Protein AF-A0A5C6DL50-F1 (afdb_monomer_lite)

pLDDT: mean 94.13, std 4.69, range [69.06, 97.81]

Foldseek 3Di:
DFKKKWWKAFPVGDDIDIDIDDDPDQVRRLVVCCVVPPRIDTPDMDTDD

Secondary structure (DSSP, 8-state):
-EEEEEEEEETT----EEEEEEESSHHHHHHHHHHHSTTEEEEEEEEE-

Radius of gyration: 10.18 Å; chains: 1; bounding box: 25×14×27 Å

Sequence (49 aa):
MHTFQLTLVPHGGGTPITVQIQAYSDLAARRIAEASYRGYIVRAIHMVH

Structure (mmCIF, N/CA/C/O backbone):
data_AF-A0A5C6DL50-F1
#
_entry.id   AF-A0A5C6DL50-F1
#
loop_
_atom_site.group_PDB
_atom_site.id
_atom_site.type_symbol
_atom_site.label_atom_id
_atom_site.label_alt_id
_atom_site.label_comp_id
_atom_site.label_asym_id
_atom_site.label_entity_id
_atom_site.label_seq_id
_atom_site.pdbx_PDB_ins_code
_atom_site.Cartn_x
_atom_site.Cartn_y
_atom_site.Cartn_z
_atom_site.occupancy
_atom_site.B_iso_or_equiv
_atom_site.auth_seq_id
_atom_site.auth_comp_id
_atom_site.auth_asym_id
_atom_site.auth_atom_id
_atom_site.pdbx_PDB_model_num
ATOM 1 N N . MET A 1 1 ? -10.297 1.818 14.951 1.00 86.38 1 MET A N 1
ATOM 2 C CA . MET A 1 1 ? -9.058 1.318 14.315 1.00 86.38 1 MET A CA 1
ATOM 3 C C . MET A 1 1 ? -9.500 0.325 13.268 1.00 86.38 1 MET A C 1
ATOM 5 O O . MET A 1 1 ? -10.302 -0.539 13.599 1.00 86.38 1 MET A O 1
ATOM 9 N N . HIS A 1 2 ? -9.070 0.516 12.026 1.00 93.69 2 HIS A N 1
ATOM 10 C CA . HIS A 1 2 ? -9.568 -0.228 10.871 1.00 93.69 2 HIS A CA 1
ATOM 11 C C . HIS A 1 2 ? -8.398 -0.738 10.043 1.00 93.69 2 HIS A C 1
ATOM 13 O O . HIS A 1 2 ? -7.306 -0.162 10.075 1.00 93.69 2 HIS A O 1
ATOM 19 N N . THR A 1 3 ? -8.633 -1.810 9.300 1.00 96.62 3 THR A N 1
ATOM 20 C CA . THR A 1 3 ? -7.671 -2.301 8.321 1.00 96.62 3 THR A CA 1
ATOM 21 C C . THR A 1 3 ? -7.885 -1.537 7.023 1.00 96.62 3 THR A C 1
ATOM 23 O O . THR A 1 3 ? -8.999 -1.424 6.528 1.00 96.62 3 THR A O 1
ATOM 26 N N . PHE A 1 4 ? -6.817 -0.997 6.462 1.00 97.25 4 PHE A N 1
ATOM 27 C CA . PHE A 1 4 ? -6.797 -0.379 5.147 1.00 97.25 4 PHE A CA 1
ATOM 28 C C . PHE A 1 4 ? -5.993 -1.265 4.223 1.00 97.25 4 PHE A C 1
ATOM 30 O O . PHE A 1 4 ? -4.928 -1.747 4.598 1.00 97.25 4 PHE A O 1
ATOM 37 N N . GLN A 1 5 ? -6.470 -1.451 3.008 1.00 97.81 5 GLN A N 1
ATOM 38 C CA . GLN A 1 5 ? -5.710 -2.082 1.953 1.00 97.81 5 GLN A CA 1
ATOM 39 C C . GLN A 1 5 ? -5.221 -0.996 0.995 1.00 97.81 5 GLN A C 1
ATOM 41 O O . GLN A 1 5 ? -5.970 -0.105 0.594 1.00 97.81 5 GLN A O 1
ATOM 46 N N . LEU A 1 6 ? -3.927 -1.030 0.695 1.00 97.00 6 LEU A N 1
ATOM 47 C CA . LEU A 1 6 ? -3.247 -0.032 -0.113 1.00 97.00 6 LEU A CA 1
ATOM 48 C C . LEU A 1 6 ? -2.592 -0.712 -1.302 1.00 97.00 6 LEU A C 1
ATOM 50 O O . LEU A 1 6 ? -1.898 -1.717 -1.146 1.00 97.00 6 LEU A O 1
ATOM 54 N N . THR A 1 7 ? -2.776 -0.133 -2.483 1.00 97.00 7 THR A N 1
ATOM 55 C CA . THR A 1 7 ? -2.048 -0.537 -3.685 1.00 97.00 7 THR A CA 1
ATOM 56 C C . THR A 1 7 ? -0.842 0.370 -3.859 1.00 97.00 7 THR A C 1
ATOM 58 O O . THR A 1 7 ? -0.981 1.590 -3.985 1.00 97.00 7 THR A O 1
ATOM 61 N N . LEU A 1 8 ? 0.341 -0.231 -3.875 1.00 96.50 8 LEU A N 1
ATOM 62 C CA . LEU A 1 8 ? 1.629 0.440 -3.969 1.00 96.50 8 LEU A CA 1
ATOM 63 C C . LEU A 1 8 ? 2.275 0.132 -5.320 1.00 96.50 8 LEU A C 1
ATOM 65 O O . LEU A 1 8 ? 2.270 -1.015 -5.760 1.00 96.50 8 LEU A O 1
ATOM 69 N N . VAL A 1 9 ? 2.863 1.136 -5.967 1.00 96.25 9 VAL A N 1
ATOM 70 C CA . VAL A 1 9 ? 3.560 0.982 -7.254 1.00 96.25 9 VAL A CA 1
ATOM 71 C C . VAL A 1 9 ? 5.017 1.423 -7.116 1.00 96.25 9 VAL A C 1
ATOM 73 O O . VAL A 1 9 ? 5.242 2.522 -6.611 1.00 96.25 9 VAL A O 1
ATOM 76 N N . PRO A 1 10 ? 6.004 0.630 -7.569 1.00 96.06 10 PRO A N 1
ATOM 77 C CA . PRO A 1 10 ? 7.411 1.029 -7.534 1.00 96.06 10 PRO A CA 1
ATOM 78 C C . PRO A 1 10 ? 7.677 2.307 -8.346 1.00 96.06 10 PRO A C 1
ATOM 80 O O . PRO A 1 10 ? 7.163 2.457 -9.456 1.00 96.06 10 PRO A O 1
ATOM 83 N N . HIS A 1 11 ? 8.532 3.204 -7.845 1.00 91.69 11 HIS A N 1
ATOM 84 C CA . HIS A 1 11 ? 8.895 4.451 -8.540 1.00 91.69 11 HIS A CA 1
ATOM 85 C C . HIS A 1 11 ? 9.516 4.229 -9.928 1.00 91.69 11 HIS A C 1
ATOM 87 O O . HIS A 1 11 ? 9.322 5.053 -10.816 1.00 91.69 11 HIS A O 1
ATOM 93 N N . GLY A 1 12 ? 10.245 3.128 -10.126 1.00 87.56 12 GLY A N 1
ATOM 94 C CA . GLY A 1 12 ? 10.888 2.786 -11.401 1.00 87.56 12 GLY A CA 1
ATOM 95 C C . GLY A 1 12 ? 9.965 2.121 -12.426 1.00 87.56 12 GLY A C 1
ATOM 96 O O . GLY A 1 12 ? 10.442 1.671 -13.464 1.00 87.56 12 GLY A O 1
ATOM 97 N N . GLY A 1 13 ? 8.664 2.022 -12.137 1.00 80.88 13 GLY A N 1
ATOM 98 C CA . GLY A 1 13 ? 7.775 1.109 -12.850 1.00 80.88 13 GLY A CA 1
ATOM 99 C C . GLY A 1 13 ? 7.979 -0.337 -12.388 1.00 80.88 13 GLY A C 1
ATOM 100 O O . GLY A 1 13 ? 9.003 -0.697 -11.809 1.00 80.88 13 GLY A O 1
ATOM 101 N N . GLY A 1 14 ? 6.956 -1.167 -12.572 1.00 90.88 14 GLY A N 1
ATOM 102 C CA . GLY A 1 14 ? 6.949 -2.551 -12.100 1.00 90.88 14 GLY A CA 1
ATOM 103 C C . GLY A 1 14 ? 5.563 -3.001 -11.660 1.00 90.88 14 GLY A C 1
ATOM 104 O O . GLY A 1 14 ? 4.573 -2.290 -11.841 1.00 90.88 14 GLY A O 1
ATOM 105 N N . THR A 1 15 ? 5.501 -4.194 -11.076 1.00 94.25 15 THR A N 1
ATOM 106 C CA . THR A 1 15 ? 4.240 -4.803 -10.653 1.00 94.25 15 THR A CA 1
ATOM 107 C C 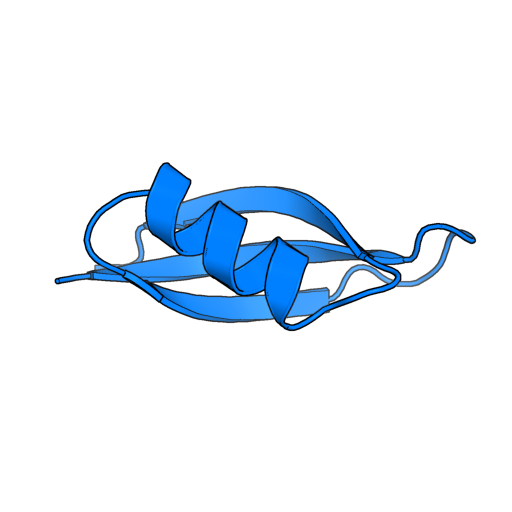. THR A 1 15 ? 3.699 -4.111 -9.400 1.00 94.25 15 THR A C 1
ATOM 109 O O . THR A 1 15 ? 4.413 -4.040 -8.395 1.00 94.25 15 THR A O 1
ATOM 112 N N . PRO A 1 16 ? 2.450 -3.610 -9.422 1.00 95.56 16 PRO A N 1
ATOM 113 C CA . PRO A 1 16 ? 1.798 -3.111 -8.222 1.00 95.56 16 PRO A CA 1
ATOM 114 C C . PRO A 1 16 ? 1.688 -4.207 -7.162 1.00 95.56 16 PRO A C 1
ATOM 116 O O . PRO 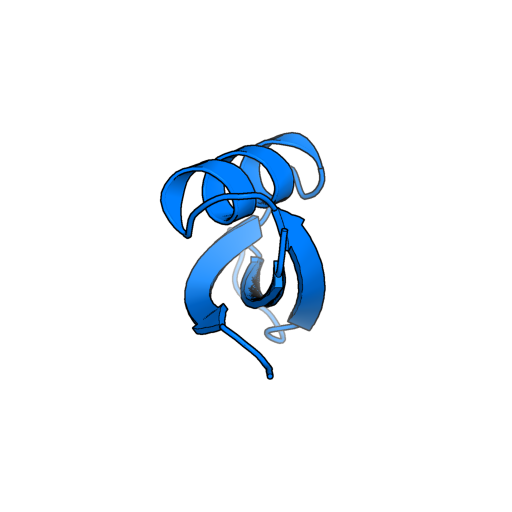A 1 16 ? 1.336 -5.345 -7.473 1.00 95.56 16 PRO A O 1
ATOM 119 N N . ILE A 1 17 ? 1.932 -3.852 -5.906 1.00 96.00 17 ILE A N 1
ATOM 120 C CA . ILE A 1 17 ? 1.702 -4.734 -4.761 1.00 96.00 17 ILE A CA 1
ATOM 121 C C . ILE A 1 17 ? 0.528 -4.218 -3.943 1.00 96.00 17 ILE A C 1
ATOM 123 O O . ILE A 1 17 ? 0.225 -3.026 -3.939 1.00 96.00 17 ILE A O 1
ATOM 127 N N . THR A 1 18 ? -0.133 -5.125 -3.238 1.00 96.56 18 THR A N 1
ATOM 128 C CA . THR A 1 18 ? -1.224 -4.787 -2.329 1.00 96.56 18 THR A CA 1
ATOM 129 C C . THR A 1 18 ? -0.812 -5.143 -0.912 1.00 96.56 18 THR A C 1
ATOM 131 O O . THR A 1 18 ? -0.338 -6.251 -0.671 1.00 96.56 18 THR A O 1
ATOM 134 N N . VAL A 1 19 ? -0.986 -4.207 0.017 1.00 95.56 19 VAL A N 1
ATOM 135 C CA . VAL A 1 19 ? -0.627 -4.377 1.431 1.00 95.56 19 VAL A CA 1
ATOM 136 C C . VAL A 1 19 ? -1.806 -4.019 2.319 1.00 95.56 19 VAL A C 1
ATOM 138 O O . VAL A 1 19 ? -2.655 -3.225 1.923 1.00 95.56 19 VAL A O 1
ATOM 141 N N . GLN A 1 20 ? -1.855 -4.590 3.520 1.00 96.50 20 GLN A N 1
ATOM 142 C CA . GLN A 1 20 ? -2.858 -4.263 4.530 1.00 96.50 20 GLN A CA 1
ATOM 143 C C . GLN A 1 20 ? -2.190 -3.584 5.725 1.00 96.50 20 GLN A C 1
ATOM 145 O O . GLN A 1 20 ? -1.179 -4.061 6.233 1.00 96.50 20 GLN A O 1
ATOM 150 N N . ILE A 1 21 ? -2.747 -2.456 6.158 1.00 95.44 21 ILE A N 1
ATOM 151 C CA . ILE A 1 21 ? -2.216 -1.606 7.224 1.00 95.44 21 ILE A CA 1
ATOM 152 C C . ILE A 1 21 ? -3.345 -1.277 8.188 1.00 95.44 21 ILE A C 1
ATOM 154 O O . ILE A 1 21 ? -4.397 -0.796 7.778 1.00 95.44 21 ILE A O 1
ATOM 158 N N . GLN A 1 22 ? -3.121 -1.481 9.483 1.00 96.19 22 GLN A N 1
ATOM 159 C CA . GLN A 1 22 ? -4.055 -1.011 10.498 1.00 96.19 22 GLN A CA 1
ATOM 160 C C . GLN A 1 22 ? -3.796 0.459 10.820 1.00 96.19 22 GLN A C 1
ATOM 162 O O . GLN A 1 22 ? -2.677 0.843 11.160 1.00 96.19 22 GLN A O 1
ATOM 167 N N . ALA A 1 23 ? -4.835 1.284 10.722 1.00 95.44 23 ALA A N 1
ATOM 168 C CA . ALA A 1 23 ? -4.749 2.711 11.000 1.00 95.44 23 ALA A CA 1
ATOM 169 C C . ALA A 1 23 ? -6.085 3.274 11.508 1.00 95.44 23 ALA A C 1
ATOM 171 O O . ALA A 1 23 ? -7.122 2.607 11.513 1.00 95.44 23 ALA A O 1
ATOM 172 N N . TYR A 1 24 ? -6.061 4.526 11.963 1.00 95.38 24 TYR A N 1
ATOM 173 C CA . TYR A 1 24 ? -7.262 5.243 12.404 1.00 95.38 24 TYR A CA 1
ATOM 174 C C . TYR A 1 24 ? -7.943 6.031 11.277 1.00 95.38 24 TYR A C 1
ATOM 176 O O . TYR A 1 24 ? -9.117 6.357 11.397 1.00 95.38 24 TYR A O 1
ATOM 184 N N . SER A 1 25 ? -7.222 6.324 10.194 1.00 95.81 25 SER A N 1
ATOM 185 C CA . SER A 1 25 ? -7.709 7.068 9.028 1.00 95.81 25 SER A CA 1
ATOM 186 C C . SER A 1 25 ? -6.921 6.691 7.773 1.00 95.81 25 SER A C 1
ATOM 188 O O . SER A 1 25 ? -5.828 6.122 7.871 1.00 95.81 25 SER A O 1
ATOM 190 N N . ASP A 1 26 ? -7.443 7.051 6.599 1.00 93.75 26 ASP A N 1
ATOM 191 C CA . ASP A 1 26 ? -6.766 6.878 5.309 1.00 93.75 26 ASP A CA 1
ATOM 192 C C . ASP A 1 26 ? -5.424 7.630 5.272 1.00 93.75 26 ASP A C 1
ATOM 194 O O . ASP A 1 26 ? -4.416 7.078 4.831 1.00 93.75 26 ASP A O 1
ATOM 198 N N . LEU A 1 27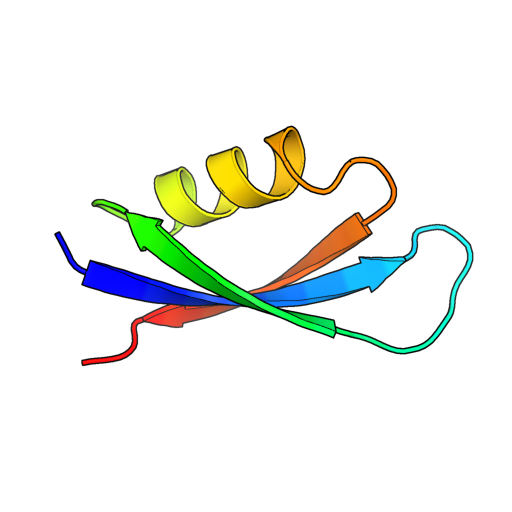 ? -5.376 8.848 5.828 1.00 95.75 27 LEU A N 1
ATOM 199 C CA . LEU A 1 27 ? -4.159 9.651 5.913 1.00 95.75 27 LEU A CA 1
ATOM 200 C C . LEU A 1 27 ? -3.098 8.970 6.781 1.00 95.75 27 LEU A C 1
ATOM 202 O O . LEU A 1 27 ? -1.916 8.970 6.433 1.00 95.75 27 LEU A O 1
ATOM 206 N N . ALA A 1 28 ? -3.506 8.383 7.910 1.00 96.19 28 ALA A N 1
ATOM 207 C CA . ALA A 1 28 ? -2.598 7.635 8.770 1.00 96.19 28 ALA A CA 1
ATOM 208 C C . ALA A 1 28 ? -2.082 6.375 8.058 1.00 96.19 28 ALA A C 1
ATOM 210 O O . ALA A 1 28 ? -0.876 6.133 8.061 1.00 96.19 28 ALA A O 1
ATOM 211 N N . ALA A 1 29 ? -2.960 5.628 7.382 1.00 96.19 29 ALA A N 1
ATOM 212 C CA . ALA A 1 29 ? -2.577 4.455 6.597 1.00 96.19 29 ALA A CA 1
ATOM 213 C C . ALA A 1 29 ? -1.584 4.816 5.479 1.00 96.19 29 ALA A C 1
ATOM 215 O O . ALA A 1 29 ? -0.577 4.131 5.291 1.00 96.19 29 ALA A O 1
ATOM 216 N N . ARG A 1 30 ? -1.822 5.940 4.791 1.00 95.50 30 ARG A N 1
ATOM 217 C CA . ARG A 1 30 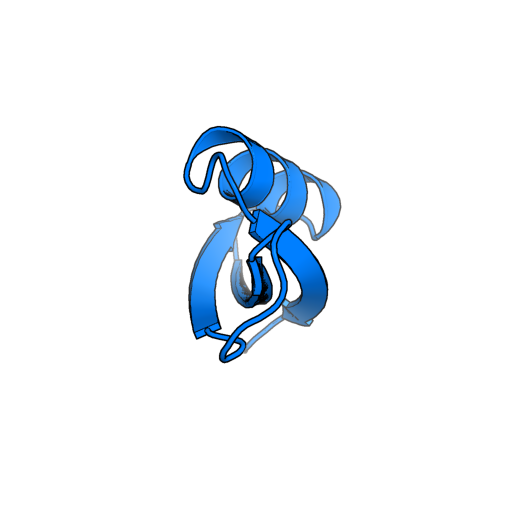? -0.936 6.473 3.754 1.00 95.50 30 ARG A CA 1
ATOM 218 C C . ARG A 1 30 ? 0.445 6.814 4.297 1.00 95.50 30 ARG A C 1
ATOM 220 O O . ARG A 1 30 ? 1.437 6.375 3.727 1.00 95.50 30 ARG A O 1
ATOM 227 N N . ARG A 1 31 ? 0.515 7.552 5.408 1.00 96.12 31 ARG A N 1
ATOM 228 C CA . ARG A 1 31 ? 1.792 7.925 6.039 1.00 96.12 31 ARG A CA 1
ATOM 229 C C . ARG A 1 31 ? 2.587 6.703 6.487 1.00 96.12 31 ARG A C 1
ATOM 231 O O . ARG A 1 31 ? 3.801 6.682 6.311 1.00 96.12 31 ARG A O 1
ATOM 238 N N . ILE A 1 32 ? 1.916 5.688 7.035 1.00 96.12 32 ILE A N 1
ATOM 239 C CA . ILE A 1 32 ? 2.563 4.421 7.397 1.00 96.12 32 ILE A CA 1
ATOM 240 C C . ILE A 1 32 ? 3.120 3.745 6.139 1.00 96.12 32 ILE A C 1
ATOM 242 O O . ILE A 1 32 ? 4.292 3.383 6.123 1.00 96.12 32 ILE A O 1
ATOM 246 N N . ALA A 1 33 ? 2.332 3.636 5.063 1.00 95.50 33 ALA A N 1
ATOM 247 C CA . ALA A 1 33 ? 2.811 3.040 3.816 1.00 95.50 33 ALA A CA 1
ATOM 248 C C . ALA A 1 33 ? 4.000 3.793 3.208 1.00 95.50 33 ALA A C 1
ATOM 250 O O . ALA A 1 33 ? 4.988 3.166 2.840 1.00 95.50 33 ALA A O 1
ATOM 251 N N . GLU A 1 34 ? 3.937 5.121 3.132 1.00 93.94 34 GLU A N 1
ATOM 252 C CA . GLU A 1 34 ? 5.024 5.950 2.595 1.00 93.94 34 GLU A CA 1
ATOM 253 C C . GLU A 1 34 ? 6.305 5.834 3.445 1.00 93.94 34 GLU A C 1
ATOM 255 O O . GLU A 1 34 ? 7.412 5.841 2.905 1.00 93.94 34 GLU A O 1
ATOM 260 N N . ALA A 1 35 ? 6.177 5.666 4.767 1.00 95.62 35 ALA A N 1
ATOM 261 C CA . ALA A 1 35 ? 7.316 5.463 5.660 1.00 95.62 35 ALA A CA 1
ATOM 262 C C . ALA A 1 35 ? 7.921 4.049 5.557 1.00 95.62 35 ALA A C 1
ATOM 264 O O . ALA A 1 35 ? 9.149 3.912 5.567 1.00 95.62 35 ALA A O 1
ATOM 265 N N . SER A 1 36 ? 7.080 3.014 5.463 1.00 95.94 36 SER A N 1
ATOM 266 C CA . SER A 1 36 ? 7.487 1.601 5.450 1.00 95.94 36 SER A CA 1
ATOM 267 C C . SER A 1 36 ? 7.948 1.104 4.078 1.00 95.94 36 SER A C 1
ATOM 269 O O . SER A 1 36 ? 8.857 0.281 4.005 1.00 95.94 36 SER A O 1
ATOM 271 N N . TYR A 1 37 ? 7.363 1.608 2.989 1.00 93.94 37 TYR A N 1
ATOM 272 C CA . TYR A 1 37 ? 7.629 1.163 1.618 1.00 93.94 37 TYR A CA 1
ATOM 273 C C . TYR A 1 37 ? 8.346 2.253 0.819 1.00 93.94 37 TYR A C 1
ATOM 275 O O . TYR A 1 37 ? 7.864 2.742 -0.204 1.00 93.94 37 TYR A O 1
ATOM 283 N N . ARG A 1 38 ? 9.542 2.630 1.285 1.00 90.88 38 ARG A N 1
ATOM 284 C CA . ARG A 1 38 ? 10.422 3.544 0.545 1.00 90.88 38 ARG A CA 1
ATOM 285 C C . ARG A 1 38 ? 10.734 2.940 -0.822 1.00 90.88 38 ARG A C 1
ATOM 287 O O . ARG A 1 38 ? 11.154 1.790 -0.904 1.00 90.88 38 ARG A O 1
ATOM 294 N N . GLY A 1 39 ? 10.518 3.701 -1.890 1.00 93.88 39 GLY A N 1
ATOM 295 C CA . GLY A 1 39 ? 10.609 3.164 -3.250 1.00 93.88 39 GLY A CA 1
ATOM 296 C C . GLY A 1 39 ? 9.253 2.944 -3.924 1.00 93.88 39 GLY A C 1
ATOM 297 O O . GLY A 1 39 ? 9.231 2.671 -5.123 1.00 93.88 39 GLY A O 1
ATOM 298 N N . TYR A 1 40 ? 8.144 3.097 -3.193 1.00 96.06 40 TYR A N 1
ATOM 299 C CA . TYR A 1 40 ? 6.793 2.892 -3.702 1.00 96.06 40 TYR A CA 1
ATOM 300 C C . TYR A 1 40 ? 5.909 4.131 -3.541 1.00 96.06 40 TYR A C 1
ATOM 302 O O . TYR A 1 40 ? 6.029 4.901 -2.592 1.00 96.06 40 TYR A O 1
ATOM 310 N N . ILE A 1 41 ? 4.958 4.274 -4.462 1.00 95.00 41 ILE A N 1
ATOM 311 C CA . ILE A 1 41 ? 3.918 5.299 -4.453 1.00 95.00 41 ILE A CA 1
ATOM 312 C C . ILE A 1 41 ? 2.587 4.634 -4.128 1.00 95.00 41 ILE A C 1
ATOM 314 O O . ILE A 1 41 ? 2.193 3.668 -4.784 1.00 95.00 41 ILE A O 1
ATOM 318 N N . VAL A 1 42 ? 1.857 5.196 -3.169 1.00 95.69 42 VAL A N 1
ATOM 319 C CA . VAL A 1 42 ? 0.476 4.795 -2.895 1.00 95.69 42 VAL A CA 1
ATOM 320 C C . VAL A 1 42 ? -0.427 5.257 -4.043 1.00 95.69 42 VAL A C 1
ATOM 322 O O . VAL A 1 42 ? -0.564 6.456 -4.290 1.00 95.69 42 VAL A O 1
ATOM 325 N N . ARG A 1 43 ? -1.045 4.308 -4.751 1.00 95.06 43 ARG A N 1
ATOM 326 C CA . ARG A 1 43 ? -1.981 4.572 -5.859 1.00 95.06 43 ARG A CA 1
ATOM 327 C C . ARG A 1 43 ? -3.441 4.518 -5.445 1.00 95.06 43 ARG A C 1
ATOM 329 O O . ARG A 1 43 ? -4.235 5.290 -5.969 1.00 95.06 43 ARG A O 1
ATOM 336 N N . ALA A 1 44 ? -3.781 3.618 -4.533 1.00 95.12 44 ALA A N 1
ATOM 337 C CA . ALA A 1 44 ? -5.136 3.452 -4.030 1.00 95.12 44 ALA A CA 1
ATOM 338 C C . ALA A 1 44 ? -5.098 3.091 -2.546 1.00 95.12 44 ALA A C 1
ATOM 340 O O . ALA A 1 44 ? -4.155 2.440 -2.091 1.00 95.12 44 ALA A O 1
ATOM 341 N N . ILE A 1 45 ? -6.122 3.527 -1.819 1.00 96.56 45 ILE A N 1
ATOM 342 C CA . ILE A 1 45 ? -6.363 3.199 -0.415 1.00 96.56 45 ILE A CA 1
ATOM 343 C C . ILE A 1 45 ? -7.850 2.908 -0.283 1.00 96.56 45 ILE A C 1
ATOM 345 O O . ILE A 1 45 ? -8.673 3.737 -0.672 1.00 96.56 45 ILE A O 1
ATOM 349 N N . HIS A 1 46 ? -8.192 1.770 0.305 1.00 95.56 46 HIS A N 1
ATOM 350 C CA . HIS A 1 46 ? -9.563 1.451 0.682 1.00 95.56 46 HIS A CA 1
ATOM 351 C C . HIS A 1 46 ? -9.605 0.858 2.081 1.00 95.56 46 HIS A C 1
ATOM 353 O O . HIS A 1 46 ? -8.759 0.052 2.462 1.00 95.56 46 HIS A O 1
ATOM 359 N N . MET A 1 47 ? -10.596 1.274 2.862 1.00 95.00 47 MET A N 1
ATOM 360 C CA . MET A 1 47 ? -10.871 0.662 4.156 1.00 95.00 47 ME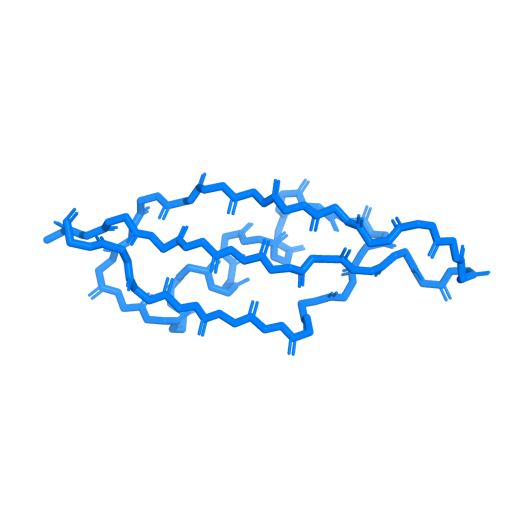T A CA 1
ATOM 361 C C . MET 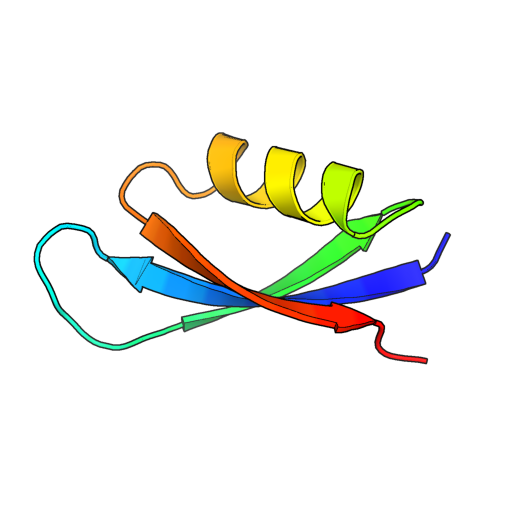A 1 47 ? -11.510 -0.709 3.927 1.00 95.00 47 MET A C 1
ATOM 363 O O . MET A 1 47 ? -12.432 -0.840 3.122 1.00 95.00 47 MET A O 1
ATOM 367 N N . VAL A 1 48 ? -11.014 -1.719 4.631 1.00 91.88 48 VAL A N 1
ATOM 368 C CA . VAL A 1 48 ? -11.540 -3.083 4.623 1.00 91.88 48 VAL A CA 1
ATOM 369 C C . VAL A 1 48 ? -12.216 -3.315 5.972 1.00 91.88 48 VAL A C 1
ATOM 371 O O . VAL A 1 48 ? -11.614 -3.046 7.014 1.00 91.88 48 VAL A O 1
ATOM 374 N N . HIS A 1 49 ? -13.486 -3.721 5.920 1.00 69.06 49 HIS A N 1
ATOM 375 C CA . HIS A 1 49 ? -14.332 -3.965 7.089 1.00 69.06 49 HIS A CA 1
ATOM 376 C C . HIS A 1 49 ? -13.826 -5.130 7.940 1.00 69.06 49 HIS A C 1
ATOM 378 O O . HIS A 1 49 ? -13.426 -6.157 7.347 1.00 69.06 49 HIS A O 1
#

Organism: NCBI:txid2527966